Protein AF-A0A942Z9Y5-F1 (afdb_monomer_lite)

Secondary structure (DSSP, 8-state):
--HHHHHHHHHHHHHHHHHHHHIIIIITT-HHHHHHHHHHHHHHHHHHHHSS-S-HHHHHHHHHHH--

Radius of gyration: 13.17 Å; chains: 1; bounding box: 27×24×40 Å

pLDDT: mean 76.97, std 12.62, range [46.0, 91.44]

Organism: NCBI:txid2683708

Structure (mmCIF, N/CA/C/O backbone):
data_AF-A0A942Z9Y5-F1
#
_entry.id   AF-A0A942Z9Y5-F1
#
loop_
_atom_site.group_PDB
_atom_site.id
_atom_site.type_symbol
_atom_site.label_atom_id
_atom_site.label_alt_id
_atom_site.label_comp_id
_atom_site.label_asym_id
_atom_site.label_entity_id
_atom_site.label_seq_id
_atom_site.pdbx_PDB_ins_code
_atom_site.Cartn_x
_atom_site.Cartn_y
_atom_site.Cartn_z
_atom_site.occupancy
_atom_site.B_iso_or_equiv
_atom_site.auth_seq_id
_atom_site.auth_comp_id
_atom_site.auth_asym_id
_atom_site.auth_atom_id
_atom_site.pdbx_PDB_model_num
ATOM 1 N N . MET A 1 1 ? -7.319 -1.859 25.051 1.00 47.44 1 MET A N 1
ATOM 2 C CA . MET A 1 1 ? -6.479 -2.372 23.933 1.00 47.44 1 MET A CA 1
ATOM 3 C C . MET A 1 1 ? -7.086 -2.117 22.533 1.00 47.44 1 MET A C 1
ATOM 5 O O . MET A 1 1 ? -6.979 -2.975 21.659 1.00 47.44 1 MET A O 1
ATOM 9 N N . LYS A 1 2 ? -7.725 -0.957 22.286 1.00 46.00 2 LYS A N 1
ATOM 10 C CA . LYS A 1 2 ? -8.261 -0.569 20.958 1.00 46.00 2 LYS A CA 1
ATOM 11 C C . LYS A 1 2 ? -7.273 0.279 20.131 1.00 46.00 2 LYS A C 1
ATOM 13 O O . LYS A 1 2 ? -7.272 0.145 18.919 1.00 46.00 2 LYS A O 1
ATOM 18 N N . GLY A 1 3 ? -6.391 1.055 20.774 1.00 46.81 3 GLY A N 1
ATOM 19 C CA . GLY A 1 3 ? -5.452 1.963 20.090 1.00 46.81 3 GLY A CA 1
ATOM 20 C C . GLY A 1 3 ? -4.326 1.275 19.306 1.00 46.81 3 GLY A C 1
ATOM 21 O O . GLY A 1 3 ? -4.089 1.618 18.159 1.00 46.81 3 GLY A O 1
ATOM 22 N N . ILE A 1 4 ? -3.694 0.232 19.859 1.00 49.88 4 ILE A N 1
ATOM 23 C CA . ILE A 1 4 ? -2.555 -0.452 19.200 1.00 49.88 4 ILE A CA 1
ATOM 24 C C . ILE A 1 4 ? -2.974 -1.165 17.902 1.00 49.88 4 ILE A C 1
ATOM 26 O O . ILE A 1 4 ? -2.194 -1.268 16.961 1.00 49.88 4 ILE A O 1
ATOM 30 N N . LYS A 1 5 ? -4.223 -1.641 17.828 1.00 53.12 5 LYS A N 1
ATOM 31 C CA . LYS A 1 5 ? -4.739 -2.360 16.653 1.00 53.12 5 LYS A CA 1
ATOM 32 C C . LYS A 1 5 ? -4.980 -1.436 15.458 1.00 53.12 5 LYS A C 1
ATOM 34 O O . LYS A 1 5 ? -4.840 -1.894 14.333 1.00 53.12 5 LYS A O 1
ATOM 39 N N . ASN A 1 6 ? -5.293 -0.161 15.701 1.00 58.16 6 ASN A N 1
ATOM 40 C CA . ASN A 1 6 ? -5.437 0.823 14.628 1.00 58.16 6 ASN A CA 1
ATOM 41 C C . ASN A 1 6 ? -4.075 1.164 14.004 1.00 58.16 6 ASN A C 1
ATOM 43 O O . ASN A 1 6 ? -3.975 1.321 12.793 1.00 58.16 6 ASN A O 1
ATOM 47 N N . ASN A 1 7 ? -3.013 1.180 14.816 1.00 64.25 7 ASN A N 1
ATOM 48 C CA . ASN A 1 7 ? -1.669 1.527 14.353 1.00 64.25 7 ASN A CA 1
ATOM 49 C C . ASN A 1 7 ? -1.120 0.531 13.322 1.00 64.25 7 ASN A C 1
ATOM 51 O O . ASN A 1 7 ? -0.517 0.954 12.346 1.00 64.25 7 ASN A O 1
ATOM 55 N N . ILE A 1 8 ? -1.351 -0.776 13.493 1.00 75.81 8 ILE A N 1
ATOM 56 C CA . ILE A 1 8 ? -0.850 -1.792 12.547 1.00 75.81 8 ILE A CA 1
ATOM 57 C C . ILE A 1 8 ? -1.510 -1.635 11.170 1.00 75.81 8 ILE A C 1
ATOM 59 O O . ILE A 1 8 ? -0.828 -1.721 10.153 1.00 75.81 8 ILE A O 1
ATOM 63 N N . ASN A 1 9 ? -2.814 -1.352 11.134 1.00 75.69 9 ASN A N 1
ATOM 64 C CA . ASN A 1 9 ? -3.546 -1.151 9.884 1.00 75.69 9 ASN A CA 1
ATOM 65 C C . ASN A 1 9 ? -3.057 0.102 9.149 1.00 75.69 9 ASN A C 1
ATOM 67 O O . ASN A 1 9 ? -2.790 0.042 7.953 1.00 75.69 9 ASN A O 1
ATOM 71 N N . ILE A 1 10 ? -2.863 1.206 9.877 1.00 77.44 10 ILE A N 1
ATOM 72 C CA . ILE A 1 10 ? -2.322 2.454 9.323 1.00 77.44 10 ILE A CA 1
ATOM 73 C C . ILE A 1 10 ? -0.900 2.240 8.786 1.00 77.44 10 ILE A C 1
ATOM 75 O O . ILE A 1 10 ? -0.587 2.704 7.694 1.00 77.44 10 ILE A O 1
ATOM 79 N N . ILE A 1 11 ? -0.055 1.490 9.502 1.00 83.44 11 ILE A N 1
ATOM 80 C CA . ILE A 1 11 ? 1.309 1.168 9.056 1.00 83.44 11 ILE A CA 1
ATOM 81 C C . ILE A 1 11 ? 1.287 0.321 7.777 1.00 83.44 11 ILE A C 1
ATOM 83 O O . ILE A 1 11 ? 2.045 0.605 6.854 1.00 83.44 11 ILE A O 1
ATOM 87 N N . LEU A 1 12 ? 0.419 -0.691 7.693 1.00 83.94 12 LEU A N 1
ATOM 88 C CA . LEU A 1 12 ? 0.282 -1.532 6.498 1.00 83.94 12 LEU A CA 1
ATOM 89 C C . LEU A 1 12 ? -0.182 -0.726 5.281 1.00 83.94 12 LEU A C 1
ATOM 91 O O . LEU A 1 12 ? 0.401 -0.854 4.205 1.00 83.94 12 LEU A O 1
ATOM 95 N N . ILE A 1 13 ? -1.189 0.134 5.463 1.00 83.75 13 ILE A N 1
ATOM 96 C CA . ILE A 1 13 ? -1.678 1.015 4.398 1.00 83.75 13 ILE A CA 1
ATOM 97 C C . ILE A 1 13 ? -0.578 1.997 3.983 1.00 83.75 13 ILE A C 1
ATOM 99 O O . ILE A 1 13 ? -0.289 2.113 2.796 1.00 83.75 13 ILE A O 1
ATOM 103 N N . GLY A 1 14 ? 0.089 2.643 4.942 1.00 84.75 14 GLY A N 1
ATOM 104 C CA . GLY A 1 14 ? 1.178 3.583 4.678 1.00 84.75 14 GLY A CA 1
ATOM 105 C C . GLY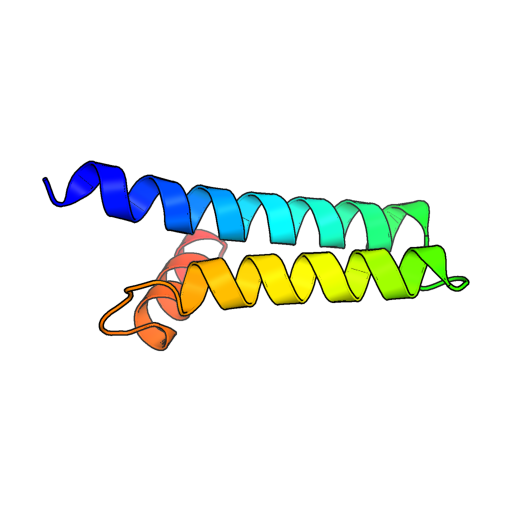 A 1 14 ? 2.348 2.943 3.928 1.00 84.75 14 GLY A C 1
ATOM 106 O O . GLY A 1 14 ? 2.810 3.495 2.933 1.00 84.75 14 GLY A O 1
ATOM 107 N N . LEU A 1 15 ? 2.787 1.748 4.335 1.00 87.50 15 LEU A N 1
ATOM 108 C CA . LEU A 1 15 ? 3.831 0.998 3.630 1.00 87.50 15 LEU A CA 1
ATOM 109 C C . LEU A 1 15 ? 3.408 0.628 2.209 1.00 87.50 15 LEU A C 1
ATOM 111 O O . LEU A 1 15 ? 4.212 0.740 1.285 1.00 87.50 15 LEU A O 1
ATOM 115 N N . GLY A 1 16 ? 2.155 0.218 2.010 1.00 88.56 16 GLY A N 1
ATOM 116 C CA . GLY A 1 16 ? 1.649 -0.087 0.678 1.00 88.56 16 GLY A CA 1
ATOM 117 C C . GLY A 1 16 ? 1.582 1.151 -0.223 1.00 88.56 16 GLY A C 1
ATOM 118 O O . GLY A 1 16 ? 2.015 1.083 -1.371 1.00 88.56 16 GLY A O 1
ATOM 119 N N . ILE A 1 17 ? 1.150 2.300 0.309 1.00 87.56 17 ILE A N 1
ATOM 120 C CA . ILE A 1 17 ? 1.156 3.585 -0.411 1.00 87.56 17 ILE A CA 1
ATOM 121 C C . ILE A 1 17 ? 2.585 3.983 -0.793 1.00 87.56 17 ILE A C 1
ATOM 123 O O . ILE A 1 17 ? 2.835 4.297 -1.952 1.00 87.56 17 ILE A O 1
ATOM 127 N N . ILE A 1 18 ? 3.540 3.919 0.140 1.00 90.50 18 ILE A N 1
ATOM 128 C CA . ILE A 1 18 ? 4.953 4.228 -0.135 1.00 90.50 18 ILE A CA 1
ATOM 129 C C . ILE A 1 18 ? 5.504 3.304 -1.226 1.00 90.50 18 ILE A C 1
ATOM 131 O O . ILE A 1 18 ? 6.183 3.767 -2.139 1.00 90.50 18 ILE A O 1
ATOM 135 N N . THR A 1 19 ? 5.178 2.012 -1.162 1.00 89.56 19 THR A N 1
ATOM 136 C CA . THR A 1 19 ? 5.602 1.028 -2.167 1.00 89.56 19 THR A CA 1
ATOM 137 C C . THR A 1 19 ? 5.073 1.392 -3.556 1.00 89.56 19 THR A C 1
ATOM 139 O O . THR A 1 19 ? 5.836 1.364 -4.519 1.00 89.56 19 THR A O 1
ATOM 142 N N . LEU A 1 20 ? 3.804 1.804 -3.658 1.00 88.56 20 LEU A N 1
ATOM 143 C CA . LEU A 1 20 ? 3.207 2.262 -4.917 1.00 88.56 20 LEU A CA 1
ATOM 144 C C . LEU A 1 20 ? 3.810 3.580 -5.409 1.00 88.56 20 LEU A C 1
ATOM 146 O O . LEU A 1 20 ? 4.042 3.726 -6.602 1.00 88.56 20 LEU A O 1
ATOM 150 N N . ILE A 1 21 ? 4.117 4.526 -4.517 1.00 89.06 21 ILE A N 1
ATOM 151 C CA . ILE A 1 21 ? 4.791 5.780 -4.888 1.00 89.06 21 ILE A CA 1
ATOM 152 C C . ILE A 1 21 ? 6.183 5.490 -5.459 1.00 89.06 21 ILE A C 1
ATOM 154 O O . ILE A 1 21 ? 6.563 6.086 -6.468 1.00 89.06 21 ILE A O 1
ATOM 158 N N . ILE A 1 22 ? 6.941 4.581 -4.836 1.00 87.38 22 ILE A N 1
ATOM 159 C CA . ILE A 1 22 ? 8.263 4.165 -5.321 1.00 87.38 22 ILE A CA 1
ATOM 160 C C . ILE A 1 22 ? 8.133 3.486 -6.684 1.00 87.38 22 ILE A C 1
ATOM 162 O O . ILE A 1 22 ? 8.869 3.818 -7.606 1.00 87.38 22 ILE A O 1
ATOM 166 N N . GLU A 1 23 ? 7.192 2.560 -6.833 1.00 88.19 23 GLU A N 1
ATOM 167 C CA . GLU A 1 23 ? 6.953 1.878 -8.102 1.00 88.19 23 GLU A CA 1
ATOM 168 C C . GLU A 1 23 ? 6.596 2.877 -9.215 1.00 88.19 23 GLU A C 1
ATOM 170 O O . GLU A 1 23 ? 7.270 2.918 -10.245 1.00 88.19 23 GLU A O 1
ATOM 175 N N . PHE A 1 24 ? 5.648 3.777 -8.958 1.00 86.00 24 PHE A N 1
ATOM 176 C CA . PHE A 1 24 ? 5.193 4.768 -9.928 1.00 86.00 24 PHE A CA 1
ATOM 177 C C . PHE A 1 24 ? 6.293 5.760 -10.342 1.00 86.00 24 PHE A C 1
ATOM 179 O O . PHE A 1 24 ? 6.389 6.113 -11.516 1.00 86.00 24 PHE A O 1
ATOM 186 N N . ASN A 1 25 ? 7.142 6.200 -9.402 1.00 85.31 25 ASN A N 1
ATOM 187 C CA . ASN A 1 25 ? 8.206 7.173 -9.687 1.00 85.31 25 ASN A CA 1
ATOM 188 C C . ASN A 1 25 ? 9.479 6.550 -10.276 1.00 85.31 25 ASN A C 1
ATOM 190 O O . ASN A 1 25 ? 10.140 7.196 -11.085 1.00 85.31 25 ASN A O 1
ATOM 194 N N . PHE A 1 26 ? 9.854 5.334 -9.866 1.00 84.00 26 PHE A N 1
ATOM 195 C CA . PHE A 1 26 ? 11.134 4.728 -10.256 1.00 84.00 26 PHE A CA 1
ATOM 196 C C . PHE A 1 26 ? 11.006 3.666 -11.349 1.00 84.00 26 PHE A C 1
ATOM 198 O O . PHE A 1 26 ? 11.919 3.527 -12.160 1.00 84.00 26 PHE A O 1
ATOM 205 N N . TYR A 1 27 ? 9.910 2.904 -11.369 1.00 79.12 27 TYR A N 1
ATOM 206 C CA . TYR A 1 27 ? 9.773 1.726 -12.227 1.00 79.12 27 TYR A CA 1
ATOM 207 C C . TYR A 1 27 ? 8.731 1.897 -13.332 1.00 79.12 27 TYR A C 1
ATOM 209 O O . TYR A 1 27 ? 8.878 1.253 -14.368 1.00 79.12 27 TYR A O 1
ATOM 217 N N . MET A 1 28 ? 7.729 2.769 -13.164 1.00 82.25 28 MET A N 1
ATOM 218 C CA . MET A 1 28 ? 6.705 3.064 -14.181 1.00 82.25 28 MET A CA 1
ATOM 219 C C . MET A 1 28 ? 6.053 1.796 -14.770 1.00 82.25 28 MET A C 1
ATOM 221 O O . MET A 1 28 ? 5.873 1.682 -15.982 1.00 82.25 28 MET A O 1
ATOM 225 N N . PHE A 1 29 ? 5.741 0.811 -13.929 1.00 76.75 29 PHE A N 1
ATOM 226 C CA . PHE A 1 29 ? 5.187 -0.497 -14.300 1.00 76.75 29 PHE A CA 1
ATOM 227 C C . PHE A 1 29 ? 6.062 -1.322 -15.251 1.00 76.75 29 PHE A C 1
ATOM 229 O O . PHE A 1 29 ? 5.587 -2.252 -15.911 1.00 76.75 29 PHE A O 1
ATOM 236 N N . ASN A 1 30 ? 7.352 -1.001 -15.342 1.00 82.31 30 ASN A N 1
ATOM 237 C CA . ASN A 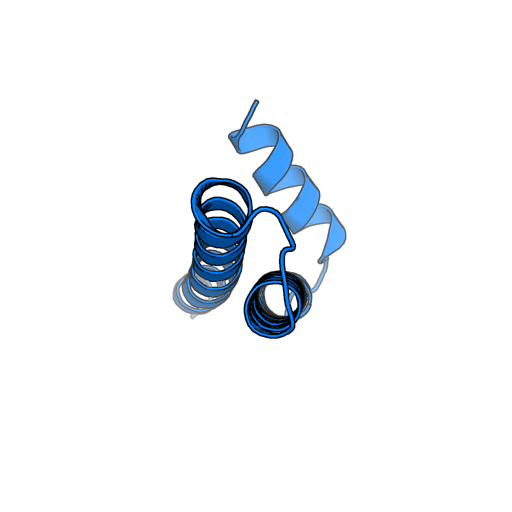1 30 ? 8.230 -1.621 -16.313 1.00 82.31 30 ASN A CA 1
ATOM 238 C C . ASN A 1 30 ? 8.852 -2.916 -15.771 1.00 82.31 30 ASN A C 1
ATO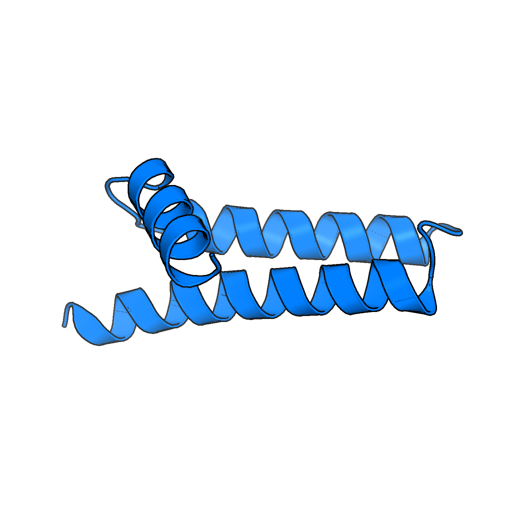M 240 O O . ASN A 1 30 ? 9.534 -2.944 -14.742 1.00 82.31 30 ASN A O 1
ATOM 244 N N . GLY A 1 31 ? 8.638 -4.002 -16.511 1.00 83.81 31 GLY A N 1
ATOM 245 C CA . GLY A 1 31 ? 9.187 -5.319 -16.209 1.00 83.81 31 GLY A CA 1
ATOM 246 C C . GLY A 1 31 ? 8.560 -6.017 -14.997 1.00 83.81 31 GLY A C 1
ATOM 247 O O . GLY A 1 31 ? 7.702 -5.494 -14.290 1.00 83.81 31 GLY A O 1
ATOM 248 N N . ILE A 1 32 ? 9.012 -7.249 -14.756 1.00 89.19 32 ILE A N 1
ATOM 249 C CA . ILE A 1 32 ? 8.474 -8.147 -13.717 1.00 89.19 32 ILE A CA 1
ATOM 250 C C . ILE A 1 32 ? 8.577 -7.530 -12.312 1.00 89.19 32 ILE A C 1
ATOM 252 O O . ILE A 1 32 ? 7.697 -7.746 -11.481 1.00 89.19 32 ILE A O 1
ATOM 256 N N . LEU A 1 33 ? 9.622 -6.737 -12.052 1.00 83.94 33 LEU A N 1
ATOM 257 C CA . LEU A 1 33 ? 9.836 -6.100 -10.753 1.00 83.94 33 LEU A CA 1
ATOM 258 C C . LEU A 1 33 ? 8.788 -5.014 -10.458 1.00 83.94 33 LEU A C 1
ATOM 260 O O . LEU A 1 33 ? 8.288 -4.960 -9.337 1.00 83.94 33 LEU A O 1
ATOM 264 N N . GLY A 1 34 ? 8.424 -4.201 -11.459 1.00 87.25 34 GLY A N 1
ATOM 265 C CA . GLY A 1 34 ? 7.370 -3.190 -11.334 1.00 87.25 34 GLY A CA 1
ATOM 266 C C . GLY A 1 34 ? 6.029 -3.838 -10.995 1.00 87.25 34 GLY A C 1
ATOM 267 O O . GLY A 1 34 ? 5.450 -3.548 -9.955 1.00 87.25 34 GLY A O 1
ATOM 268 N N . TRP A 1 35 ? 5.613 -4.839 -11.779 1.00 87.56 35 TRP A N 1
ATOM 269 C CA . TRP A 1 35 ? 4.392 -5.612 -11.509 1.00 87.56 35 TRP A CA 1
ATOM 270 C C . TRP A 1 35 ? 4.383 -6.272 -10.126 1.00 87.56 35 TRP A C 1
ATOM 272 O O . TRP A 1 35 ? 3.351 -6.288 -9.449 1.00 87.56 35 TRP A O 1
ATOM 282 N N . PHE A 1 36 ? 5.524 -6.801 -9.680 1.00 89.75 36 PHE A N 1
ATOM 283 C CA . PHE A 1 36 ? 5.659 -7.386 -8.348 1.00 89.75 36 PHE A CA 1
ATOM 284 C C . PHE A 1 36 ? 5.472 -6.342 -7.239 1.00 89.75 36 PHE A C 1
ATOM 286 O O . PHE A 1 36 ? 4.701 -6.582 -6.311 1.00 89.75 36 PHE A O 1
ATOM 293 N N . LEU A 1 37 ? 6.112 -5.174 -7.358 1.00 87.62 37 LEU A N 1
ATOM 294 C CA . LEU A 1 37 ? 5.984 -4.057 -6.416 1.00 87.62 37 LEU A CA 1
ATOM 295 C C . LEU A 1 37 ? 4.554 -3.511 -6.363 1.00 87.62 37 LEU A C 1
ATOM 297 O O . LEU A 1 37 ? 4.021 -3.321 -5.269 1.00 87.62 37 LEU A O 1
ATOM 301 N N . THR A 1 38 ? 3.904 -3.333 -7.516 1.00 89.25 38 THR A N 1
ATOM 302 C CA . THR A 1 38 ? 2.502 -2.908 -7.584 1.00 89.25 38 THR A CA 1
ATOM 303 C C . THR A 1 38 ? 1.600 -3.913 -6.870 1.00 89.25 38 THR A C 1
ATOM 305 O O . THR A 1 38 ? 0.776 -3.539 -6.036 1.00 89.25 38 THR A O 1
ATOM 308 N N . THR A 1 39 ? 1.789 -5.208 -7.141 1.00 91.44 39 THR A N 1
ATOM 309 C CA . THR A 1 39 ? 0.988 -6.277 -6.528 1.00 91.44 39 THR A CA 1
ATOM 310 C C . THR A 1 39 ? 1.194 -6.322 -5.012 1.00 91.44 39 THR A C 1
ATOM 312 O O . THR A 1 39 ? 0.225 -6.404 -4.258 1.00 91.44 39 THR A O 1
ATOM 315 N N . LEU A 1 40 ? 2.440 -6.194 -4.546 1.00 91.12 40 LEU A N 1
ATOM 316 C CA . LEU A 1 40 ? 2.776 -6.108 -3.123 1.00 91.12 40 LEU A CA 1
ATOM 317 C C . LEU A 1 40 ? 2.135 -4.895 -2.445 1.00 91.12 40 LEU A C 1
ATOM 319 O O . LEU A 1 40 ? 1.542 -5.043 -1.378 1.00 91.12 40 LEU A O 1
ATOM 323 N N . GLY A 1 41 ? 2.216 -3.716 -3.066 1.00 88.56 41 GLY A N 1
ATOM 324 C CA . GLY A 1 41 ? 1.622 -2.487 -2.542 1.00 88.56 41 GLY A CA 1
ATOM 325 C C . GLY A 1 41 ? 0.104 -2.599 -2.394 1.00 88.56 41 GLY A C 1
ATOM 326 O O . GLY A 1 41 ? -0.441 -2.289 -1.334 1.00 88.56 41 GLY A O 1
ATOM 327 N N . VAL A 1 42 ? -0.577 -3.136 -3.410 1.00 89.44 42 VAL A N 1
ATOM 328 C CA . VAL A 1 42 ? -2.029 -3.372 -3.377 1.00 89.44 42 VAL A CA 1
ATOM 329 C C . VAL A 1 42 ? -2.410 -4.397 -2.308 1.00 89.44 42 VAL A C 1
ATOM 331 O O . VAL A 1 42 ? -3.372 -4.177 -1.573 1.00 89.44 42 VAL A O 1
ATOM 334 N N . ILE A 1 43 ? -1.655 -5.492 -2.165 1.00 91.00 43 ILE A N 1
ATOM 335 C CA . ILE A 1 43 ? -1.907 -6.500 -1.125 1.00 91.00 43 ILE A CA 1
ATOM 336 C C . ILE A 1 43 ? -1.719 -5.902 0.271 1.00 91.00 43 ILE A C 1
ATOM 338 O O . ILE A 1 43 ? -2.541 -6.156 1.146 1.00 91.00 43 ILE A O 1
ATOM 342 N N . LEU A 1 44 ? -0.683 -5.089 0.493 1.00 87.25 44 LEU A N 1
ATOM 343 C CA . LEU A 1 44 ? -0.441 -4.427 1.778 1.00 87.25 44 LEU A CA 1
ATOM 344 C C . LEU A 1 44 ? -1.568 -3.456 2.146 1.00 87.25 44 LEU A C 1
ATOM 346 O O . LEU A 1 44 ? -2.046 -3.483 3.280 1.00 87.25 44 LEU A O 1
ATOM 350 N N . ILE A 1 45 ? -2.044 -2.661 1.184 1.00 86.25 45 ILE A N 1
ATOM 351 C CA . ILE A 1 45 ? -3.192 -1.762 1.372 1.00 86.25 45 ILE A CA 1
ATOM 352 C C . ILE A 1 45 ? -4.462 -2.568 1.649 1.00 86.25 45 ILE A C 1
ATOM 354 O O . ILE A 1 45 ? -5.173 -2.293 2.614 1.00 86.25 45 ILE A O 1
ATOM 358 N N . GLY A 1 46 ? -4.725 -3.604 0.849 1.00 83.25 46 GLY A N 1
ATOM 359 C CA . GLY A 1 46 ? -5.870 -4.491 1.026 1.00 83.25 46 GLY A CA 1
ATOM 360 C C . GLY A 1 46 ? -5.858 -5.157 2.399 1.00 83.25 46 GLY A C 1
ATOM 361 O O . GLY A 1 46 ? -6.843 -5.088 3.127 1.00 83.25 46 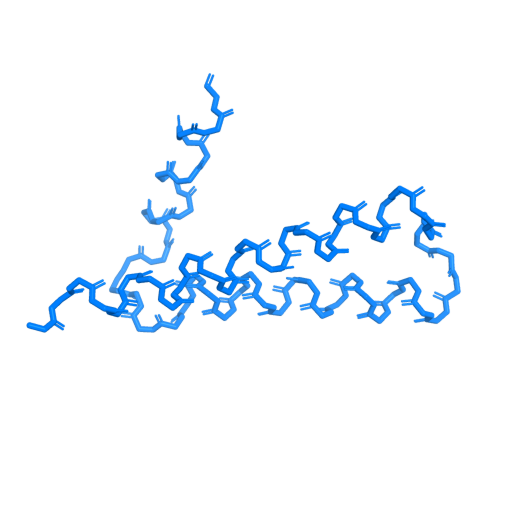GLY A O 1
ATOM 362 N N . LEU A 1 47 ? -4.727 -5.727 2.812 1.00 84.12 47 LEU A N 1
ATOM 363 C CA . LEU A 1 47 ? -4.567 -6.279 4.151 1.00 84.12 47 LEU A CA 1
ATOM 364 C C . LEU A 1 47 ? -4.771 -5.197 5.210 1.00 84.12 47 LEU A C 1
ATOM 366 O O . LEU A 1 47 ? -5.553 -5.415 6.118 1.00 84.12 47 LEU A O 1
ATOM 370 N N . GLY A 1 48 ? -4.178 -4.013 5.093 1.00 78.94 48 GLY A N 1
ATOM 371 C CA . GLY A 1 48 ? -4.383 -2.945 6.074 1.00 78.94 48 GLY A CA 1
ATOM 372 C C . GLY A 1 48 ? -5.846 -2.489 6.211 1.00 78.94 48 GLY A C 1
ATOM 373 O O . GLY A 1 48 ? -6.304 -2.210 7.319 1.00 78.94 48 GLY A O 1
ATOM 374 N N . ILE A 1 49 ? -6.611 -2.488 5.115 1.00 76.56 49 ILE A N 1
ATOM 375 C CA . ILE A 1 49 ? -8.038 -2.129 5.097 1.00 76.56 49 ILE A CA 1
ATOM 376 C C . ILE A 1 49 ? -8.915 -3.265 5.646 1.00 76.56 49 ILE A C 1
ATOM 378 O O . ILE A 1 49 ? -9.801 -3.028 6.470 1.00 76.56 49 ILE A O 1
ATOM 382 N N . PHE A 1 50 ? -8.684 -4.503 5.200 1.00 76.50 50 PHE A N 1
ATOM 383 C CA . PHE A 1 50 ? -9.516 -5.665 5.527 1.00 76.50 50 PHE A CA 1
ATOM 384 C C . PHE A 1 50 ? -9.098 -6.377 6.821 1.00 76.50 50 PHE A C 1
ATOM 386 O O . PHE A 1 50 ? -9.892 -7.124 7.398 1.00 76.50 50 PHE A O 1
ATOM 393 N N . TYR A 1 51 ? -7.887 -6.146 7.331 1.00 69.56 51 TYR A N 1
ATOM 394 C CA . TYR A 1 51 ? -7.404 -6.790 8.547 1.00 69.56 51 TYR A CA 1
ATOM 395 C C . TYR A 1 51 ? -8.164 -6.262 9.760 1.00 69.56 51 TYR A C 1
ATOM 397 O O . TYR A 1 51 ? -7.937 -5.162 10.265 1.00 69.56 51 TYR A O 1
ATOM 405 N N . LYS A 1 52 ? -9.098 -7.084 10.251 1.00 59.34 52 LYS A N 1
ATOM 406 C CA . LYS A 1 52 ? -9.858 -6.864 11.492 1.00 59.34 52 LYS A CA 1
ATOM 407 C C . LYS A 1 52 ? -10.683 -5.569 11.549 1.00 59.34 52 LYS A C 1
ATOM 409 O O . LYS A 1 52 ? -11.232 -5.264 12.613 1.00 59.34 52 LYS A O 1
ATOM 414 N N . SER A 1 53 ? -10.818 -4.841 10.441 1.00 58.44 53 SER A N 1
ATOM 415 C CA . SER A 1 53 ? -11.706 -3.687 10.357 1.00 58.44 53 SER A CA 1
ATOM 416 C C . SER A 1 53 ? -13.151 -4.168 10.304 1.00 58.44 53 SER A C 1
ATOM 418 O O . SER A 1 53 ? -13.532 -4.940 9.428 1.00 58.44 53 SER A O 1
ATOM 420 N N . LYS A 1 54 ? -13.976 -3.714 11.254 1.00 60.28 54 LYS A N 1
ATOM 421 C CA . LYS A 1 54 ? -15.425 -3.973 11.220 1.00 60.28 54 LYS A CA 1
ATOM 422 C C . LYS A 1 54 ? -16.116 -3.236 10.066 1.00 60.28 54 LYS A C 1
ATOM 424 O O . LYS A 1 54 ? -17.213 -3.633 9.710 1.00 60.28 54 LYS A O 1
ATOM 429 N N . ASN A 1 55 ? -15.487 -2.187 9.519 1.00 65.56 55 ASN A N 1
ATOM 430 C CA . ASN A 1 55 ? -16.002 -1.350 8.433 1.00 65.56 55 ASN A CA 1
ATOM 431 C C . ASN A 1 55 ? -14.841 -0.868 7.533 1.00 65.56 55 ASN A C 1
ATOM 433 O O . ASN A 1 55 ? -14.418 0.284 7.648 1.00 65.56 55 ASN A O 1
ATOM 437 N N . PRO A 1 56 ? -14.307 -1.725 6.644 1.00 64.62 56 PRO A N 1
ATOM 438 C CA . PRO A 1 56 ? -13.163 -1.405 5.779 1.00 64.62 56 PRO A CA 1
ATOM 439 C C . PRO A 1 56 ? -13.403 -0.176 4.888 1.00 64.62 56 PRO A C 1
ATOM 441 O O . PRO A 1 56 ? -12.528 0.674 4.752 1.00 64.62 56 PRO A O 1
ATOM 444 N N . LEU A 1 57 ? -14.620 -0.032 4.353 1.00 72.81 57 LEU A N 1
ATOM 445 C CA . LEU A 1 57 ? -15.003 1.105 3.509 1.00 72.81 57 LEU A CA 1
ATOM 446 C C . LEU A 1 57 ? -14.978 2.441 4.261 1.00 72.81 57 LEU A C 1
ATOM 448 O O . LEU A 1 57 ? -14.597 3.456 3.688 1.00 72.81 57 LEU A O 1
ATOM 452 N N . LYS A 1 58 ? -15.338 2.446 5.551 1.00 71.56 58 LYS A N 1
ATOM 453 C CA . LYS A 1 58 ? -15.296 3.661 6.375 1.00 71.56 58 LYS A CA 1
ATOM 454 C C . LYS A 1 58 ? -13.857 4.150 6.571 1.00 71.56 58 LYS A C 1
ATOM 456 O O . LYS A 1 58 ? -13.616 5.345 6.508 1.00 71.56 58 LYS A O 1
ATOM 461 N N . LEU A 1 59 ? -12.922 3.218 6.753 1.00 70.25 59 LEU A N 1
ATOM 462 C CA . LEU A 1 59 ? -11.497 3.502 6.946 1.00 70.25 59 LEU A CA 1
ATOM 463 C C . LEU A 1 59 ? -10.856 4.064 5.665 1.00 70.25 59 LEU A C 1
ATOM 465 O O . LEU A 1 59 ? -10.092 5.018 5.725 1.00 70.25 59 LEU A O 1
ATOM 469 N N . LEU A 1 60 ? -11.231 3.526 4.498 1.00 71.00 60 LEU A N 1
ATOM 470 C CA . LEU A 1 60 ? -10.862 4.095 3.195 1.00 71.00 60 LEU A CA 1
ATOM 471 C C . LEU A 1 60 ? -11.349 5.542 3.038 1.00 71.00 60 LEU A C 1
ATOM 473 O O . LEU A 1 60 ? -10.579 6.404 2.629 1.00 71.00 60 LEU A O 1
ATOM 477 N N . PHE A 1 61 ? -12.614 5.805 3.378 1.00 74.50 61 PHE A N 1
ATOM 478 C CA . PHE A 1 61 ? -13.190 7.149 3.300 1.00 74.50 61 PHE A CA 1
ATOM 479 C C . PHE A 1 61 ? -12.526 8.135 4.266 1.00 74.50 61 PHE A C 1
ATOM 481 O O . PHE A 1 61 ? -12.279 9.268 3.871 1.00 74.50 61 PHE A O 1
ATOM 488 N N . GLU A 1 62 ? -12.220 7.718 5.498 1.00 72.62 62 GLU A N 1
ATOM 489 C CA . GLU A 1 62 ? -11.489 8.547 6.470 1.00 72.62 62 GLU A CA 1
ATOM 490 C C . GLU A 1 62 ? -10.100 8.930 5.941 1.00 72.62 62 GLU A C 1
ATOM 492 O O . GLU A 1 62 ? -9.747 10.102 5.984 1.00 72.62 62 GLU A O 1
ATOM 497 N N . ILE A 1 63 ? -9.358 7.984 5.355 1.00 69.81 63 ILE A N 1
ATOM 498 C CA . ILE A 1 63 ? -8.028 8.253 4.787 1.00 69.81 63 ILE A CA 1
ATOM 499 C C . ILE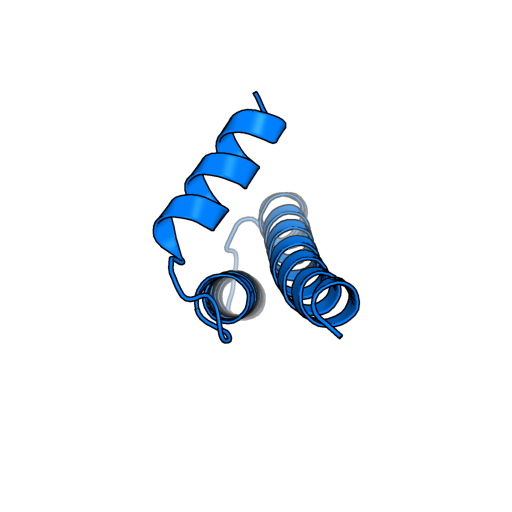 A 1 63 ? -8.110 9.213 3.592 1.00 69.81 63 ILE A C 1
ATOM 501 O O . ILE A 1 63 ? -7.295 10.122 3.485 1.00 69.81 63 ILE A O 1
ATOM 505 N N . ILE A 1 64 ? -9.090 9.040 2.700 1.00 73.88 64 ILE A N 1
ATOM 506 C CA . ILE A 1 64 ? -9.278 9.938 1.546 1.00 73.88 64 ILE A CA 1
ATOM 507 C C . ILE A 1 64 ? -9.657 11.352 2.006 1.00 73.88 64 ILE A C 1
ATOM 509 O O . ILE A 1 64 ? -9.154 12.319 1.444 1.00 73.88 64 ILE A O 1
ATOM 513 N N . LEU A 1 65 ? -10.514 11.473 3.025 1.00 72.00 65 LEU A N 1
ATOM 514 C CA . LEU A 1 65 ? -10.912 12.763 3.598 1.00 72.00 65 LEU A CA 1
ATOM 515 C C . LEU A 1 65 ? -9.781 13.450 4.373 1.00 72.00 65 LEU A C 1
ATOM 517 O O . LEU A 1 65 ? -9.736 14.669 4.384 1.00 72.00 65 LEU A O 1
ATOM 521 N N . GLU A 1 66 ? -8.879 12.707 5.020 1.00 72.56 66 GLU A N 1
ATOM 522 C CA . GLU A 1 66 ? -7.688 13.288 5.664 1.00 72.56 66 GLU A CA 1
ATOM 523 C C . GLU A 1 66 ? -6.618 13.742 4.657 1.00 72.56 66 GLU A C 1
ATOM 525 O O . GLU A 1 66 ? -5.766 14.562 4.997 1.00 72.56 66 GLU A O 1
ATOM 530 N N . LEU A 1 67 ? -6.638 13.211 3.432 1.00 56.12 67 LEU A N 1
ATOM 531 C CA . LEU A 1 67 ? -5.677 13.529 2.372 1.00 56.12 67 LEU A CA 1
ATOM 532 C C . LEU A 1 67 ? -6.091 14.714 1.473 1.00 56.12 67 LEU A C 1
ATOM 534 O O . LEU A 1 67 ? -5.252 15.152 0.684 1.00 56.12 67 LEU A O 1
ATOM 538 N N . PHE A 1 68 ? -7.333 15.212 1.560 1.00 53.31 68 PHE A N 1
ATOM 539 C CA . PHE A 1 68 ? -7.900 16.267 0.699 1.00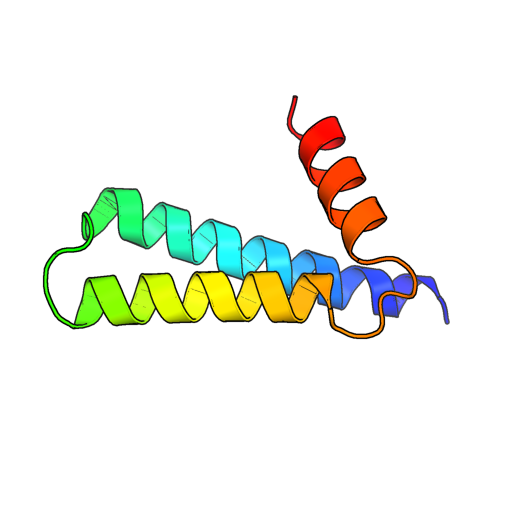 53.31 68 PHE A CA 1
ATOM 540 C C . PHE A 1 68 ? -8.312 17.503 1.507 1.00 53.31 68 PHE A C 1
ATOM 542 O O . PHE A 1 68 ? -8.012 18.629 1.050 1.00 53.31 68 PHE A O 1
#

Foldseek 3Di:
DPVVLLVQLVVLLVVLVVLLVCLVPPPVCPDPVSVVSPVSSVVSNVCSLPVPDPCSPVVVVVVVVVVD

Sequence (68 aa):
MKGIKNNINIILIGLGIITLIIEFNFYMFNGILGWFLTTLGVILIGLGIFYKSKNPLKLLFEIILELF